Protein AF-A0A9N9QEB5-F1 (afdb_monomer_lite)

Structure (mmCIF, N/CA/C/O backbone):
data_AF-A0A9N9QEB5-F1
#
_entry.id   AF-A0A9N9QEB5-F1
#
loop_
_atom_site.group_PDB
_atom_site.id
_atom_site.type_symbol
_atom_site.label_atom_id
_atom_site.label_alt_id
_atom_site.label_comp_id
_atom_site.label_asym_id
_atom_site.label_entity_id
_atom_site.label_seq_id
_atom_site.pdbx_PDB_ins_code
_atom_site.Cartn_x
_atom_site.Cartn_y
_atom_site.Cartn_z
_atom_site.occupancy
_atom_site.B_iso_or_equiv
_atom_site.auth_seq_id
_atom_site.auth_comp_id
_atom_site.auth_asym_id
_atom_site.auth_atom_id
_atom_site.pdbx_PDB_model_num
ATOM 1 N N . MET A 1 1 ? -37.901 -17.694 6.135 1.00 66.62 1 MET A N 1
ATOM 2 C CA . MET A 1 1 ? -38.216 -16.904 4.924 1.00 66.62 1 MET A CA 1
ATOM 3 C C . MET A 1 1 ? -37.656 -15.511 5.141 1.00 66.62 1 MET A C 1
ATOM 5 O O . MET A 1 1 ? -37.866 -15.007 6.236 1.00 66.62 1 MET A O 1
ATOM 9 N N . PRO A 1 2 ? -36.904 -14.925 4.198 1.00 85.88 2 PRO A N 1
ATOM 10 C CA . PRO A 1 2 ? -36.488 -13.531 4.332 1.00 85.88 2 PRO A CA 1
ATOM 11 C C . PRO A 1 2 ? -37.727 -12.622 4.348 1.00 85.88 2 PRO A C 1
ATOM 13 O O . PRO A 1 2 ? -38.647 -12.829 3.556 1.00 85.88 2 PRO A O 1
ATOM 16 N N . GLU A 1 3 ? -37.762 -11.658 5.268 1.00 91.06 3 GLU A N 1
ATOM 17 C CA . GLU A 1 3 ? -38.826 -10.651 5.344 1.00 91.06 3 GLU A CA 1
ATOM 18 C C . GLU A 1 3 ? -38.678 -9.599 4.239 1.00 91.06 3 GLU A C 1
ATOM 20 O O . GLU A 1 3 ? -37.569 -9.260 3.817 1.00 91.06 3 GLU A O 1
ATOM 25 N N . LEU A 1 4 ? -39.811 -9.070 3.768 1.00 92.31 4 LEU A N 1
ATOM 26 C CA . LEU A 1 4 ? -39.835 -7.995 2.783 1.00 92.31 4 LEU A CA 1
ATOM 27 C C . LEU A 1 4 ? -39.486 -6.665 3.460 1.00 92.31 4 LEU A C 1
ATOM 29 O O . LEU A 1 4 ? -40.285 -6.121 4.219 1.00 92.31 4 LEU A O 1
ATOM 33 N N . VAL A 1 5 ? -38.317 -6.118 3.131 1.00 93.06 5 VAL A N 1
ATOM 34 C CA . VAL A 1 5 ? -37.902 -4.777 3.559 1.00 93.06 5 VAL A CA 1
ATOM 35 C C . VAL A 1 5 ? -38.094 -3.802 2.400 1.00 93.06 5 VAL A C 1
ATOM 37 O O . VAL A 1 5 ? -37.477 -3.954 1.346 1.00 93.06 5 VAL A O 1
ATOM 40 N N . VAL A 1 6 ? -38.943 -2.790 2.592 1.00 94.00 6 VAL A N 1
ATOM 41 C CA . VAL A 1 6 ? -39.161 -1.713 1.615 1.00 94.00 6 VAL A CA 1
ATOM 42 C C . VAL A 1 6 ? -38.271 -0.527 1.977 1.00 94.00 6 VAL A C 1
ATOM 44 O O . VAL A 1 6 ? -38.383 0.029 3.067 1.00 94.00 6 VAL A O 1
ATOM 47 N N . LEU A 1 7 ? -37.381 -0.144 1.062 1.00 95.12 7 LEU A N 1
ATOM 48 C CA . LEU A 1 7 ? -36.450 0.968 1.247 1.00 95.12 7 LEU A CA 1
ATOM 49 C C . LEU A 1 7 ? -36.931 2.208 0.485 1.00 95.12 7 LEU A C 1
ATOM 51 O O . LEU A 1 7 ? -37.298 2.124 -0.687 1.00 95.12 7 LEU A O 1
ATOM 55 N N . LEU A 1 8 ? -36.883 3.371 1.136 1.00 95.94 8 LEU A N 1
ATOM 56 C CA . LEU A 1 8 ? -37.109 4.663 0.488 1.00 95.94 8 LEU A CA 1
ATOM 57 C C . LEU A 1 8 ? -35.851 5.065 -0.284 1.00 95.94 8 LEU A C 1
ATOM 59 O O . LEU A 1 8 ? -34.785 5.231 0.310 1.00 95.94 8 LEU A O 1
ATOM 63 N N . SER A 1 9 ? -35.969 5.250 -1.598 1.00 94.44 9 SER A N 1
ATOM 64 C CA . SER A 1 9 ? -34.827 5.544 -2.474 1.00 94.44 9 SER A CA 1
ATOM 65 C C . SER A 1 9 ? -34.081 6.823 -2.098 1.00 94.44 9 SER A C 1
ATOM 67 O O . SER A 1 9 ? -32.871 6.885 -2.277 1.00 94.44 9 SER A O 1
ATOM 69 N N . GLU A 1 10 ? -34.766 7.818 -1.530 1.00 96.25 10 GLU A N 1
ATOM 70 C CA . GLU A 1 10 ? -34.137 9.072 -1.090 1.00 96.25 10 GLU A CA 1
ATOM 71 C C . GLU A 1 10 ? -33.231 8.900 0.137 1.00 96.25 10 GLU A C 1
ATOM 73 O O . GLU A 1 10 ? -32.307 9.683 0.338 1.00 96.25 10 GLU A O 1
ATOM 78 N N . LEU A 1 11 ? -33.450 7.850 0.935 1.00 95.31 11 LEU A N 1
ATOM 79 C CA . LEU A 1 11 ? -32.598 7.509 2.078 1.00 95.31 11 LEU A CA 1
ATOM 80 C C . LEU A 1 11 ? -31.473 6.535 1.698 1.00 95.31 11 LEU A C 1
ATOM 82 O O . LEU A 1 11 ? -30.606 6.233 2.518 1.00 95.31 11 LEU A O 1
ATOM 86 N N . CYS A 1 12 ? -31.474 6.033 0.462 1.00 94.38 12 CYS A N 1
ATOM 87 C CA . CYS A 1 12 ? -30.511 5.048 -0.005 1.00 94.38 12 CYS A CA 1
ATOM 88 C C . CYS A 1 12 ? -29.380 5.724 -0.777 1.00 94.38 12 CYS A C 1
ATOM 90 O O . CYS A 1 12 ? -29.564 6.211 -1.891 1.00 94.38 12 CYS A O 1
ATOM 92 N N . ILE A 1 13 ? -28.173 5.676 -0.218 1.00 93.25 13 ILE A N 1
ATOM 93 C CA . ILE A 1 13 ? -26.961 6.115 -0.909 1.00 93.25 13 ILE A CA 1
ATOM 94 C C . ILE A 1 13 ? -26.201 4.877 -1.382 1.00 93.25 13 ILE A C 1
ATOM 96 O O . ILE A 1 13 ? -25.913 3.975 -0.595 1.00 93.25 13 ILE A O 1
ATOM 100 N N . MET A 1 14 ? -25.843 4.838 -2.668 1.00 90.38 14 MET A N 1
ATOM 101 C CA . MET A 1 14 ? -24.969 3.785 -3.184 1.00 90.38 14 MET A CA 1
ATOM 102 C C . MET A 1 14 ? -23.574 3.923 -2.570 1.00 90.38 14 MET A C 1
ATOM 104 O O . MET A 1 14 ? -22.917 4.953 -2.725 1.00 90.38 14 MET A O 1
ATOM 108 N N . THR A 1 15 ? -23.108 2.878 -1.895 1.00 91.69 15 THR A N 1
ATOM 109 C CA . THR A 1 15 ? -21.762 2.823 -1.323 1.00 91.69 15 THR A CA 1
ATOM 110 C C . THR A 1 15 ? -20.799 2.090 -2.258 1.00 91.69 15 THR A C 1
ATOM 112 O O . THR A 1 15 ? -21.180 1.210 -3.031 1.00 91.69 15 THR A O 1
ATOM 115 N N . GLY A 1 16 ? -19.519 2.461 -2.197 1.00 87.62 16 GLY A N 1
ATOM 116 C CA . GLY A 1 16 ? -18.476 1.893 -3.051 1.00 87.62 16 GLY A CA 1
ATOM 117 C C . GLY A 1 16 ? -18.383 2.531 -4.442 1.00 87.62 16 GLY A C 1
ATOM 118 O O . GLY A 1 16 ? -19.023 3.533 -4.746 1.00 87.62 16 GLY A O 1
ATOM 119 N N . PHE A 1 17 ? -17.521 1.956 -5.284 1.00 86.50 17 PHE A N 1
ATOM 120 C CA . PHE A 1 17 ? -17.260 2.440 -6.643 1.00 86.50 17 PHE A CA 1
ATOM 121 C C . PHE A 1 17 ? -17.765 1.463 -7.689 1.00 86.50 17 PHE A C 1
ATOM 123 O O . PHE A 1 17 ? -17.373 0.293 -7.674 1.00 86.50 17 PHE A O 1
ATOM 130 N N . SER A 1 18 ? -18.530 1.990 -8.644 1.00 90.12 18 SER A N 1
ATOM 131 C CA . SER A 1 18 ? -18.869 1.298 -9.888 1.00 90.12 18 SER A CA 1
ATOM 132 C C . SER A 1 18 ? -17.621 1.023 -10.730 1.00 90.12 18 SER A C 1
ATOM 134 O O . SER A 1 18 ? -16.628 1.756 -10.664 1.00 90.12 18 SER A O 1
ATOM 136 N N . ASP A 1 19 ? -17.685 0.023 -11.607 1.00 88.94 19 ASP A N 1
ATOM 137 C CA . ASP A 1 19 ? -16.554 -0.323 -12.475 1.00 88.94 19 ASP A CA 1
ATOM 138 C C . ASP A 1 19 ? -16.139 0.828 -13.396 1.00 88.94 19 ASP A C 1
ATOM 140 O O . ASP A 1 19 ? -14.957 1.009 -13.684 1.00 88.94 19 ASP A O 1
ATOM 144 N N . LYS A 1 20 ? -17.092 1.666 -13.825 1.00 89.81 20 LYS A N 1
ATOM 145 C CA . LYS A 1 20 ? -16.796 2.870 -14.616 1.00 89.81 20 LYS A CA 1
ATOM 146 C C . LYS A 1 20 ? -15.953 3.870 -13.824 1.00 89.81 20 LYS A C 1
ATOM 148 O O . LYS A 1 20 ? -15.042 4.471 -14.387 1.00 89.81 20 LYS A O 1
ATOM 153 N N . GLN A 1 21 ? -16.236 4.040 -12.532 1.00 87.31 21 GLN A N 1
ATOM 154 C CA . GLN A 1 21 ? -15.455 4.922 -11.666 1.00 87.31 21 GLN A CA 1
ATOM 155 C C . GLN A 1 21 ? -14.084 4.322 -11.332 1.00 87.31 21 GLN A C 1
ATOM 157 O O . GLN A 1 21 ? -13.108 5.063 -11.325 1.00 87.31 21 GLN A O 1
ATOM 162 N N . ARG A 1 22 ? -13.986 2.998 -11.138 1.00 87.31 22 ARG A N 1
ATOM 163 C CA . ARG A 1 22 ? -12.702 2.297 -10.930 1.00 87.31 22 ARG A CA 1
ATOM 164 C C . ARG A 1 22 ? -11.787 2.377 -12.153 1.00 87.31 22 ARG A C 1
ATOM 166 O O . ARG A 1 22 ? -10.581 2.534 -12.001 1.00 87.31 22 ARG A O 1
ATOM 173 N N . ARG A 1 23 ? -12.354 2.314 -13.366 1.00 92.38 23 ARG A N 1
ATOM 174 C CA . ARG A 1 23 ? -11.613 2.512 -14.627 1.00 92.38 23 ARG A CA 1
ATOM 175 C C . ARG A 1 23 ? -11.126 3.950 -14.816 1.00 92.38 23 ARG A C 1
ATOM 177 O O . ARG A 1 23 ? -10.206 4.178 -15.596 1.00 92.38 23 ARG A O 1
ATOM 184 N N . ASN A 1 24 ? -11.729 4.927 -14.136 1.00 92.44 24 ASN A N 1
ATOM 185 C CA . ASN A 1 24 ? -11.289 6.312 -14.221 1.00 92.44 24 ASN A CA 1
ATOM 186 C C . ASN A 1 24 ? -10.112 6.552 -13.265 1.00 92.44 24 ASN A C 1
ATOM 188 O O . ASN A 1 24 ? -10.246 6.476 -12.045 1.00 92.44 24 ASN A O 1
ATOM 192 N N . PHE A 1 25 ? -8.954 6.895 -13.825 1.00 90.12 25 PHE A N 1
ATOM 193 C CA . PHE A 1 25 ? -7.735 7.106 -13.049 1.00 90.12 25 PHE A CA 1
ATOM 194 C C . PHE A 1 25 ? -7.791 8.348 -12.148 1.00 90.12 25 PHE A C 1
ATOM 196 O O . PHE A 1 25 ? -7.215 8.334 -11.063 1.00 90.12 25 PHE A O 1
ATOM 203 N N . LYS A 1 26 ? -8.490 9.423 -12.548 1.00 92.44 26 LYS A N 1
ATOM 204 C CA . LYS A 1 26 ? -8.469 10.685 -11.780 1.00 92.44 26 LYS A CA 1
ATOM 205 C C . LYS A 1 26 ? -9.087 10.527 -10.377 1.00 92.44 26 LYS A C 1
ATOM 207 O O . LYS A 1 26 ? -8.401 10.866 -9.412 1.00 92.44 26 LYS A O 1
ATOM 212 N N . PRO A 1 27 ? -10.307 9.965 -10.218 1.00 89.62 27 PRO A N 1
ATOM 213 C CA . PRO A 1 27 ? -10.884 9.719 -8.896 1.00 89.62 27 PRO A CA 1
ATOM 214 C C . PRO A 1 27 ? -10.076 8.713 -8.074 1.00 89.62 27 PRO A C 1
ATOM 216 O O . PRO A 1 27 ? -9.879 8.921 -6.882 1.00 89.62 27 PRO A O 1
ATOM 219 N N . MET A 1 28 ? -9.570 7.644 -8.701 1.00 89.75 28 MET A N 1
ATOM 220 C CA . MET A 1 28 ? -8.778 6.624 -8.004 1.00 89.75 28 MET A CA 1
ATOM 221 C C . MET A 1 28 ? -7.428 7.158 -7.513 1.00 89.75 28 MET A C 1
ATOM 223 O O . MET A 1 28 ? -6.964 6.751 -6.450 1.00 89.75 28 MET A O 1
ATOM 227 N N . LYS A 1 29 ? -6.818 8.111 -8.231 1.00 92.06 29 LYS A N 1
ATOM 228 C CA . LYS A 1 29 ? -5.602 8.797 -7.781 1.00 92.06 29 LYS A CA 1
ATOM 229 C C . LYS A 1 29 ? -5.866 9.655 -6.540 1.00 92.06 29 LYS A C 1
ATOM 231 O O . LYS A 1 29 ? -5.193 9.451 -5.535 1.00 92.06 29 LYS A O 1
ATOM 236 N N . ALA A 1 30 ? -6.860 10.546 -6.596 1.00 91.19 30 ALA A N 1
ATOM 237 C CA . ALA A 1 30 ? -7.225 11.407 -5.465 1.00 91.19 30 ALA A CA 1
ATOM 238 C C . ALA A 1 30 ? -7.644 10.580 -4.238 1.00 91.19 30 ALA A C 1
ATOM 240 O O . ALA A 1 30 ? -7.244 10.853 -3.112 1.00 91.19 30 ALA A O 1
ATOM 241 N N . MET A 1 31 ? -8.387 9.494 -4.457 1.00 89.94 31 MET A N 1
ATOM 242 C CA . MET A 1 31 ? -8.696 8.527 -3.408 1.00 89.94 31 MET A CA 1
ATOM 243 C C . MET A 1 31 ? -7.438 7.918 -2.798 1.00 89.94 31 MET A C 1
ATOM 245 O O . MET A 1 31 ? -7.304 7.885 -1.579 1.00 89.94 31 MET A O 1
ATOM 249 N N . GLY A 1 32 ? -6.520 7.450 -3.646 1.00 88.94 32 GLY A N 1
ATOM 250 C CA . GLY A 1 32 ? -5.266 6.849 -3.220 1.00 88.94 32 GLY A CA 1
ATOM 251 C C . GLY A 1 32 ? -4.440 7.780 -2.339 1.00 88.94 32 GLY A C 1
ATOM 252 O O . GLY A 1 32 ? -3.812 7.306 -1.401 1.00 88.94 32 GLY A O 1
ATOM 253 N N . GLU A 1 33 ? -4.465 9.088 -2.589 1.00 91.06 33 GLU A N 1
ATOM 254 C CA . GLU A 1 33 ? -3.798 10.089 -1.745 1.00 91.06 33 GLU A CA 1
ATOM 255 C C . GLU A 1 33 ? -4.382 10.129 -0.322 1.00 91.06 33 GLU A C 1
ATOM 257 O O . GLU A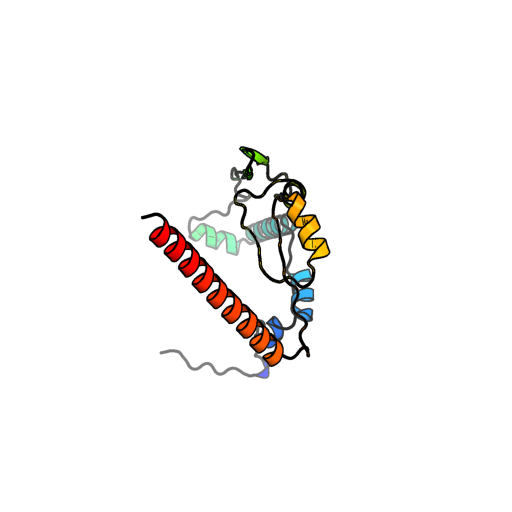 1 33 ? -3.628 10.249 0.640 1.00 91.06 33 GLU A O 1
ATOM 262 N N . HIS A 1 34 ? -5.694 9.933 -0.160 1.00 87.88 34 HIS A N 1
ATOM 263 C CA . HIS A 1 34 ? -6.348 9.912 1.154 1.00 87.88 34 HIS A CA 1
ATOM 264 C C . HIS A 1 34 ? -6.339 8.538 1.841 1.00 87.88 34 HIS A C 1
ATOM 266 O O . HIS A 1 34 ? -6.332 8.460 3.071 1.00 87.88 34 HIS A O 1
ATOM 272 N N . THR A 1 35 ? -6.355 7.440 1.080 1.00 90.50 35 THR A N 1
ATOM 273 C CA . THR A 1 35 ? -6.404 6.077 1.636 1.00 90.50 35 THR A CA 1
ATOM 274 C C . THR A 1 35 ? -5.021 5.477 1.874 1.00 90.50 35 THR A C 1
ATOM 276 O O . THR A 1 35 ? -4.894 4.524 2.646 1.00 90.50 35 THR A O 1
ATOM 279 N N . ARG A 1 36 ? -3.968 5.997 1.229 1.00 91.19 36 ARG A N 1
ATOM 280 C CA . ARG A 1 36 ? -2.588 5.581 1.504 1.00 91.19 36 ARG A CA 1
ATOM 281 C C . ARG A 1 36 ? -2.159 6.132 2.855 1.00 91.19 36 ARG A C 1
ATOM 283 O O . ARG A 1 36 ? -1.931 7.320 3.029 1.00 91.19 36 ARG A O 1
ATOM 290 N N . VAL A 1 37 ? -2.029 5.228 3.814 1.00 92.38 37 VAL A N 1
ATOM 291 C CA . VAL A 1 37 ? -1.531 5.525 5.157 1.00 92.38 37 VAL A CA 1
ATOM 292 C C . VAL A 1 37 ? -0.151 4.892 5.291 1.00 92.38 37 VAL A C 1
ATOM 294 O O . VAL A 1 37 ? -0.014 3.694 5.022 1.00 92.38 37 VAL A O 1
ATOM 297 N N . SER A 1 38 ? 0.846 5.681 5.700 1.00 92.25 38 SER A N 1
ATOM 298 C CA . SER A 1 38 ? 2.205 5.191 5.955 1.00 92.25 38 SER A CA 1
ATOM 299 C C . SER A 1 38 ? 2.215 4.147 7.081 1.00 92.25 38 SER A C 1
ATOM 301 O O . SER A 1 38 ? 1.284 4.076 7.891 1.00 92.25 38 SER A O 1
ATOM 303 N N . ALA A 1 39 ? 3.262 3.321 7.153 1.00 89.88 39 ALA A N 1
ATOM 304 C CA . ALA A 1 39 ? 3.367 2.293 8.189 1.00 89.88 39 ALA A CA 1
ATOM 305 C C . ALA A 1 39 ? 3.324 2.896 9.608 1.00 89.88 39 ALA A C 1
ATOM 307 O O . ALA A 1 39 ? 2.553 2.430 10.449 1.00 89.88 39 ALA A O 1
ATOM 308 N N . GLY A 1 40 ? 4.066 3.986 9.844 1.00 92.44 40 GLY A N 1
ATOM 309 C CA . GLY A 1 40 ? 4.076 4.693 11.128 1.00 92.44 40 GLY A CA 1
ATOM 310 C C . GLY A 1 40 ? 2.714 5.295 11.488 1.00 92.44 40 GLY A C 1
ATOM 311 O O . GLY A 1 40 ? 2.229 5.117 12.606 1.00 92.44 40 GLY A O 1
ATOM 312 N N . ASP A 1 41 ? 2.032 5.932 10.531 1.00 93.69 41 ASP A N 1
ATOM 313 C CA . ASP A 1 41 ? 0.703 6.507 10.775 1.00 93.69 41 ASP A CA 1
ATOM 314 C C . ASP A 1 41 ? -0.344 5.426 11.054 1.00 93.69 41 ASP A C 1
ATOM 316 O O . ASP A 1 41 ? -1.228 5.610 11.894 1.00 93.69 41 ASP A O 1
ATOM 320 N N . ARG A 1 42 ? -0.250 4.284 10.362 1.00 94.00 42 ARG A N 1
ATOM 321 C CA . ARG A 1 42 ? -1.126 3.130 10.586 1.00 94.00 42 ARG A CA 1
ATOM 322 C C . ARG A 1 42 ? -0.920 2.570 11.990 1.00 94.00 42 ARG A C 1
ATOM 324 O O . ARG A 1 42 ? -1.903 2.292 12.674 1.00 94.00 42 ARG A O 1
ATOM 331 N N . MET A 1 43 ? 0.333 2.459 12.427 1.00 92.88 43 MET A N 1
ATOM 332 C CA . MET A 1 43 ? 0.685 2.023 13.776 1.00 92.88 43 MET A CA 1
ATOM 333 C C . MET A 1 43 ? 0.100 2.964 14.836 1.00 92.88 43 MET A C 1
ATOM 335 O O . MET A 1 43 ? -0.598 2.514 15.742 1.00 92.88 43 MET A O 1
ATOM 339 N N . ARG A 1 44 ? 0.277 4.280 14.669 1.00 93.25 44 ARG A N 1
ATOM 340 C CA . ARG A 1 44 ? -0.282 5.291 15.578 1.00 93.25 44 ARG A CA 1
ATOM 341 C C . ARG A 1 44 ? -1.809 5.240 15.643 1.00 93.25 44 ARG A C 1
ATOM 343 O O . ARG A 1 44 ? -2.367 5.260 16.734 1.00 93.25 44 ARG A O 1
ATOM 350 N N . LYS A 1 45 ? -2.493 5.133 14.497 1.00 93.06 45 LYS A N 1
ATOM 351 C CA . LYS A 1 45 ? -3.962 4.992 14.448 1.00 93.06 45 LYS A CA 1
ATOM 352 C C . LYS A 1 45 ? -4.436 3.728 15.169 1.00 93.06 45 LYS A C 1
ATOM 354 O O . LYS A 1 45 ? -5.453 3.773 15.854 1.00 93.06 45 LYS A O 1
ATOM 359 N N . ARG A 1 46 ? -3.695 2.620 15.050 1.00 91.19 46 ARG A N 1
ATOM 360 C CA . ARG A 1 46 ? -3.994 1.373 15.767 1.00 91.19 46 ARG A CA 1
ATOM 361 C C . ARG A 1 46 ? -3.845 1.534 17.281 1.00 91.19 46 ARG A C 1
ATOM 363 O O . ARG A 1 46 ? -4.751 1.137 18.002 1.00 91.19 46 ARG A O 1
ATOM 370 N N . LEU A 1 47 ? -2.759 2.147 17.754 1.00 91.94 47 LEU A N 1
ATOM 371 C CA . LEU A 1 47 ? -2.555 2.417 19.184 1.00 91.94 47 LEU A CA 1
ATOM 372 C C . LEU A 1 47 ? -3.612 3.382 19.738 1.00 91.94 47 LEU A C 1
ATOM 374 O O . LEU A 1 47 ? -4.151 3.161 20.815 1.00 91.94 47 LEU A O 1
ATOM 378 N N . GLN A 1 48 ? -3.982 4.408 18.969 1.00 93.25 48 GLN A N 1
ATOM 379 C CA . GLN A 1 48 ? -5.068 5.316 19.338 1.00 93.25 48 GLN A CA 1
ATOM 380 C C . GLN A 1 48 ? -6.415 4.587 19.430 1.00 93.25 48 GLN A C 1
ATOM 382 O O . GLN A 1 48 ? -7.195 4.852 20.341 1.00 93.25 48 GLN A O 1
ATOM 387 N N . PHE A 1 49 ? -6.700 3.671 18.500 1.00 91.94 49 PHE A N 1
ATOM 388 C CA . PHE A 1 49 ? -7.898 2.837 18.557 1.00 91.94 49 PHE A CA 1
ATOM 389 C C . PHE A 1 49 ? -7.903 1.946 19.803 1.00 91.94 49 PHE A C 1
ATOM 391 O O . PHE A 1 49 ? -8.908 1.924 20.505 1.00 91.94 49 PHE A O 1
ATOM 398 N N . ALA A 1 50 ? -6.783 1.289 20.117 1.00 91.06 50 ALA A N 1
ATOM 399 C CA . ALA A 1 50 ? -6.650 0.499 21.339 1.00 91.06 50 ALA A CA 1
ATOM 400 C C . ALA A 1 50 ? -6.880 1.364 22.590 1.00 91.06 50 ALA A C 1
ATOM 402 O O . ALA A 1 50 ? -7.711 1.023 23.422 1.00 91.06 50 ALA A O 1
ATOM 403 N N . GLY A 1 51 ? -6.263 2.547 22.681 1.00 90.94 51 GLY A N 1
ATOM 404 C CA . GLY A 1 51 ? -6.489 3.476 23.796 1.00 90.94 51 GLY A CA 1
ATOM 405 C C . GLY A 1 51 ? -7.953 3.914 23.939 1.00 90.94 51 GLY A C 1
ATOM 406 O O . GLY A 1 51 ? -8.485 3.959 25.045 1.00 90.94 51 GLY A O 1
ATOM 407 N N . ARG A 1 52 ? -8.645 4.176 22.820 1.00 92.62 52 ARG A N 1
ATOM 408 C CA . ARG A 1 52 ? -10.091 4.469 22.826 1.00 92.62 52 ARG A CA 1
ATOM 409 C C . ARG A 1 52 ? -10.928 3.274 23.267 1.00 92.62 52 ARG A C 1
ATOM 411 O O . ARG A 1 52 ? -11.976 3.477 23.871 1.00 92.62 52 ARG A O 1
ATOM 418 N N . PHE A 1 53 ? -10.482 2.065 22.947 1.00 91.62 53 PHE A N 1
ATOM 419 C CA . PHE A 1 53 ? -11.134 0.836 23.365 1.00 91.62 53 PHE A CA 1
ATOM 420 C C . PHE A 1 53 ? -11.066 0.678 24.890 1.00 91.62 53 PHE A C 1
ATOM 422 O O . PHE A 1 53 ? -12.102 0.510 25.521 1.00 91.62 53 PHE A O 1
ATOM 429 N N . TYR A 1 54 ? -9.884 0.847 25.496 1.00 89.44 54 TYR A N 1
ATOM 430 C CA . TYR A 1 54 ? -9.733 0.795 26.958 1.00 89.44 54 TYR A CA 1
ATOM 431 C C . TYR A 1 54 ? -10.448 1.936 27.690 1.00 89.44 54 TYR A C 1
ATOM 433 O O . TYR A 1 54 ? -10.881 1.770 28.824 1.00 89.44 54 TYR A O 1
ATOM 441 N N . ALA A 1 55 ? -10.614 3.093 2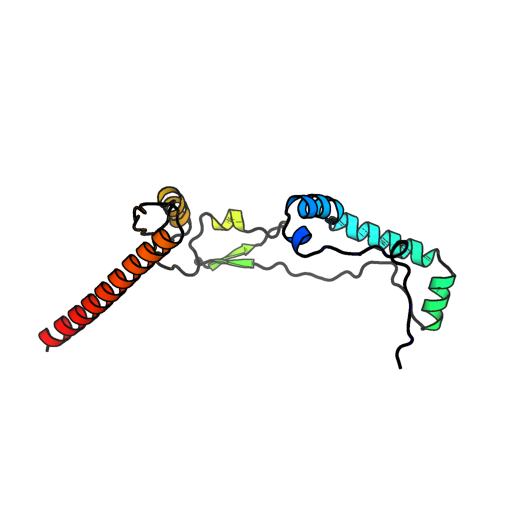7.049 1.00 92.94 55 ALA A N 1
ATOM 442 C CA . ALA A 1 55 ? -11.401 4.189 27.610 1.00 92.94 55 ALA A CA 1
ATOM 443 C C . ALA A 1 55 ? -12.920 3.909 27.623 1.00 92.94 55 ALA A C 1
ATOM 445 O O . ALA A 1 55 ? -13.677 4.698 28.188 1.00 92.94 55 ALA A O 1
ATOM 446 N N . CYS A 1 56 ? -13.382 2.828 26.984 1.00 95.31 56 CYS A N 1
ATOM 447 C CA . CYS A 1 56 ? -14.792 2.472 26.884 1.00 95.31 56 CYS A CA 1
ATOM 448 C C . CYS A 1 56 ? -15.125 1.298 27.829 1.00 95.31 56 CYS A C 1
ATOM 450 O O . CYS A 1 56 ? -14.859 0.146 27.481 1.00 95.31 56 CYS A O 1
ATOM 452 N N . PRO A 1 57 ? -15.737 1.553 29.002 1.00 93.62 57 PRO A N 1
ATOM 453 C CA . PRO A 1 57 ? -15.996 0.506 29.993 1.00 93.62 57 PRO A CA 1
ATOM 454 C C . PRO A 1 57 ? -16.959 -0.569 29.477 1.00 93.62 57 PRO A C 1
ATOM 456 O O . PRO A 1 57 ? -16.727 -1.748 29.702 1.00 93.62 57 PRO A O 1
ATOM 459 N N . THR A 1 58 ? -17.974 -0.194 28.693 1.00 95.44 58 THR A N 1
ATOM 460 C CA . THR A 1 58 ? -18.930 -1.154 28.117 1.00 95.44 58 THR A CA 1
ATOM 461 C C . THR A 1 58 ? -18.269 -2.137 27.153 1.00 95.44 58 THR A C 1
ATOM 463 O O . THR A 1 58 ? -18.622 -3.310 27.128 1.00 95.44 58 THR A O 1
ATOM 466 N N . ALA A 1 59 ? -17.291 -1.682 26.366 1.00 92.19 59 ALA A N 1
ATOM 467 C CA . ALA A 1 59 ? -16.556 -2.552 25.454 1.00 92.19 59 ALA A CA 1
ATOM 468 C C . ALA A 1 59 ? -15.606 -3.502 26.204 1.00 92.19 59 ALA A C 1
ATOM 470 O O . ALA A 1 59 ? -15.421 -4.644 25.780 1.00 92.19 59 ALA A O 1
ATOM 471 N N . LEU A 1 60 ? -15.023 -3.042 27.316 1.00 92.75 60 LEU A N 1
ATOM 472 C CA . LEU A 1 60 ? -14.180 -3.867 28.181 1.00 92.75 60 LEU A CA 1
ATOM 473 C C . LEU A 1 60 ? -14.982 -4.937 28.916 1.00 92.75 60 LEU A C 1
ATOM 475 O O . LEU A 1 60 ? -14.563 -6.089 28.910 1.00 92.75 60 LEU A O 1
ATOM 479 N N . GLU A 1 61 ? -16.138 -4.577 29.476 1.00 94.75 61 GLU A N 1
ATOM 480 C CA . GLU A 1 61 ? -17.037 -5.531 30.130 1.00 94.75 61 GLU A CA 1
ATOM 481 C C . GLU A 1 61 ? -17.444 -6.654 29.175 1.00 94.75 61 GLU A C 1
ATOM 483 O O . GLU A 1 61 ? -17.423 -7.819 29.557 1.00 94.75 61 GLU A O 1
ATOM 488 N N . GLU A 1 62 ? -17.777 -6.332 27.921 1.00 94.62 62 GLU A N 1
ATOM 489 C CA . GLU A 1 62 ? -18.086 -7.356 26.923 1.00 94.62 62 GLU A CA 1
ATOM 490 C C . GLU A 1 62 ? -16.894 -8.282 26.682 1.00 94.62 62 GLU A C 1
ATOM 492 O O . GLU A 1 62 ? -17.053 -9.492 26.746 1.00 94.62 62 GLU A O 1
ATOM 497 N N . ILE A 1 63 ? -15.687 -7.753 26.468 1.00 92.81 63 ILE A N 1
ATOM 498 C CA . ILE A 1 63 ? -14.488 -8.584 26.268 1.00 92.81 63 ILE A CA 1
ATOM 499 C C . ILE A 1 63 ? -14.191 -9.473 27.486 1.00 92.81 63 ILE A C 1
ATOM 501 O O . ILE A 1 63 ? -13.843 -10.642 27.313 1.00 92.81 63 ILE A O 1
ATOM 505 N N . GLU A 1 64 ? -14.372 -8.950 28.697 1.00 94.06 64 GLU A N 1
ATOM 506 C CA . GLU A 1 64 ? -14.175 -9.697 29.939 1.00 94.06 64 GLU A CA 1
ATOM 507 C C . GLU A 1 64 ? -15.226 -10.802 30.119 1.00 94.06 64 GLU A C 1
ATOM 509 O O . GLU A 1 64 ? -14.883 -11.888 30.576 1.00 94.06 64 GLU A O 1
ATOM 514 N N . ARG A 1 65 ? -16.472 -10.600 29.661 1.00 96.00 65 ARG A N 1
ATOM 515 C CA . ARG A 1 65 ? -17.501 -11.663 29.630 1.00 96.00 65 ARG A CA 1
ATOM 516 C C . ARG A 1 65 ? -17.108 -12.853 28.757 1.00 96.00 65 ARG A C 1
ATOM 518 O O . ARG A 1 65 ? -17.597 -13.953 28.991 1.00 96.00 65 ARG A O 1
ATOM 525 N N . TRP A 1 66 ? -16.258 -12.637 27.754 1.00 95.50 66 TRP A N 1
ATOM 526 C CA . TRP A 1 66 ? -15.712 -13.700 26.907 1.00 95.50 66 TRP A CA 1
ATOM 527 C C . TRP A 1 66 ? -14.390 -14.277 27.443 1.00 95.50 66 TRP A C 1
ATOM 529 O O . TRP A 1 66 ? -13.740 -15.034 26.724 1.00 95.50 66 TRP A O 1
ATOM 539 N N . ASP A 1 67 ? -13.969 -13.918 28.664 1.00 94.94 67 ASP A N 1
ATOM 540 C CA . ASP A 1 67 ? -12.664 -14.263 29.250 1.00 94.94 67 ASP A CA 1
ATOM 541 C C . ASP A 1 67 ? -11.471 -13.839 28.367 1.00 94.94 67 ASP A C 1
ATOM 543 O O . ASP A 1 67 ? -10.398 -14.451 28.366 1.00 94.94 67 ASP A O 1
ATOM 547 N N . LEU A 1 68 ? -11.642 -12.766 27.589 1.00 93.12 68 LEU A N 1
ATOM 548 C CA . LEU A 1 68 ? -10.615 -12.223 26.705 1.00 93.12 68 LEU A CA 1
ATOM 549 C C . LEU A 1 68 ? -9.950 -10.995 27.335 1.00 93.12 68 LEU A C 1
ATOM 551 O O . LEU A 1 68 ? -10.527 -10.280 28.149 1.00 93.12 68 LEU A O 1
ATOM 555 N N . LYS A 1 69 ? -8.709 -10.718 26.929 1.00 88.88 69 LYS A N 1
ATOM 556 C CA . LYS A 1 69 ? -8.005 -9.469 27.248 1.00 88.88 69 LYS A CA 1
ATOM 557 C C . LYS A 1 69 ? -7.341 -8.935 25.994 1.00 88.88 69 LYS A C 1
ATOM 559 O O . LYS A 1 69 ? -6.662 -9.672 25.279 1.00 88.88 69 LYS A O 1
ATOM 564 N N . LEU A 1 70 ? -7.543 -7.651 25.721 1.00 86.94 70 LEU A N 1
ATOM 565 C CA . LEU A 1 70 ? -6.839 -6.973 24.641 1.00 86.94 70 LEU A CA 1
ATOM 566 C C . LEU A 1 70 ? -5.384 -6.727 25.075 1.00 86.94 70 LEU A C 1
ATOM 568 O O . LEU A 1 70 ? -5.125 -6.442 26.244 1.00 86.94 70 LEU A O 1
ATOM 572 N N . ALA A 1 71 ? -4.437 -6.865 24.148 1.00 85.44 71 ALA A N 1
ATOM 573 C CA . ALA A 1 71 ? -3.029 -6.580 24.405 1.00 85.44 71 ALA A CA 1
ATOM 574 C C . ALA A 1 71 ? -2.728 -5.083 24.226 1.00 85.44 71 ALA A C 1
ATOM 576 O O . ALA A 1 71 ? -3.081 -4.502 23.197 1.00 85.44 71 ALA A O 1
ATOM 577 N N . ASP A 1 72 ? -2.014 -4.497 25.189 1.00 80.25 72 ASP A N 1
ATOM 578 C CA . ASP A 1 72 ? -1.665 -3.067 25.189 1.00 80.25 72 ASP A CA 1
ATOM 579 C C . ASP A 1 72 ? -0.602 -2.719 24.136 1.00 80.25 72 ASP A C 1
ATOM 581 O O . ASP A 1 72 ? -0.571 -1.613 23.594 1.00 80.25 72 ASP A O 1
ATOM 585 N N . ASN A 1 73 ? 0.263 -3.689 23.824 1.00 84.19 73 ASN A N 1
ATOM 586 C CA . ASN A 1 73 ? 1.408 -3.520 22.941 1.00 84.19 73 ASN A CA 1
ATOM 587 C C . ASN A 1 73 ? 1.253 -4.318 21.644 1.00 84.19 73 ASN A C 1
ATOM 589 O O . ASN A 1 73 ? 0.564 -5.338 21.566 1.00 84.19 73 ASN A O 1
ATOM 593 N N . LEU A 1 74 ? 1.931 -3.843 20.601 1.00 87.75 74 LEU A N 1
ATOM 594 C CA . LEU A 1 74 ? 2.034 -4.560 19.336 1.00 87.75 74 LEU A CA 1
ATOM 595 C C . LEU A 1 74 ? 2.919 -5.792 19.516 1.00 87.75 74 LEU A C 1
ATOM 597 O O . LEU A 1 74 ? 3.921 -5.755 20.222 1.00 87.75 74 LEU A O 1
ATOM 601 N N . ILE A 1 75 ? 2.543 -6.879 18.851 1.00 91.19 75 ILE A N 1
ATOM 602 C CA . ILE A 1 75 ? 3.323 -8.113 18.868 1.00 91.19 75 ILE A CA 1
ATOM 603 C C . ILE A 1 75 ? 4.576 -7.897 18.021 1.00 91.19 75 ILE A C 1
ATOM 605 O O . ILE A 1 75 ? 4.479 -7.565 16.836 1.00 91.19 75 ILE A O 1
ATOM 609 N N . GLU A 1 76 ? 5.736 -8.118 18.627 1.00 91.06 76 GLU A N 1
ATOM 610 C CA . GLU A 1 76 ? 7.022 -8.107 17.943 1.00 91.06 76 GLU A CA 1
ATOM 611 C C . GLU A 1 76 ? 7.347 -9.501 17.411 1.00 91.06 76 GLU A C 1
ATOM 613 O O . GLU A 1 76 ? 7.139 -10.517 18.076 1.00 91.06 76 GLU A O 1
ATOM 618 N N . PHE A 1 77 ? 7.864 -9.554 16.189 1.00 92.00 77 PHE A N 1
ATOM 619 C CA . PHE A 1 77 ? 8.304 -10.791 15.563 1.00 92.00 77 PHE A CA 1
ATOM 620 C C . PHE A 1 77 ? 9.626 -10.559 14.842 1.00 92.00 77 PHE A C 1
ATOM 622 O O . PHE A 1 77 ? 9.873 -9.494 14.276 1.00 92.00 77 PHE A O 1
ATOM 629 N N . GLN A 1 78 ? 10.477 -11.580 14.853 1.00 91.88 78 GLN A N 1
ATOM 630 C CA . GLN A 1 78 ? 11.750 -11.547 14.145 1.00 91.88 78 GLN A CA 1
ATOM 631 C C . GLN A 1 78 ? 11.504 -11.817 12.657 1.00 91.88 78 GLN A C 1
ATOM 633 O O . GLN A 1 78 ? 11.106 -12.916 12.265 1.00 91.88 78 GLN A O 1
ATOM 638 N N . GLY A 1 79 ? 11.706 -10.793 11.830 1.00 86.31 79 GLY A N 1
ATOM 639 C CA . GLY A 1 79 ? 11.660 -10.908 10.374 1.00 86.31 79 GLY A CA 1
ATOM 640 C C . GLY A 1 79 ? 12.964 -11.462 9.794 1.00 86.31 79 GLY A C 1
ATOM 641 O O . GLY A 1 79 ? 14.006 -11.460 10.446 1.00 86.31 79 GLY A O 1
ATOM 642 N N . ARG A 1 80 ? 12.923 -11.913 8.536 1.00 84.31 80 ARG A N 1
ATOM 643 C CA . ARG A 1 80 ? 14.123 -12.238 7.751 1.00 84.31 80 ARG A CA 1
ATOM 644 C C . ARG A 1 80 ? 14.167 -11.350 6.516 1.00 84.31 80 ARG A C 1
ATOM 646 O O . ARG A 1 80 ? 13.161 -11.229 5.823 1.00 84.31 80 ARG A O 1
ATOM 653 N N . ALA A 1 81 ? 15.328 -10.770 6.237 1.00 80.19 81 ALA A N 1
ATOM 654 C CA . ALA A 1 81 ? 15.597 -10.119 4.963 1.00 80.19 81 ALA A CA 1
ATOM 655 C C . ALA A 1 81 ? 16.145 -11.158 3.977 1.00 80.19 81 ALA A C 1
ATOM 657 O O . ALA A 1 81 ? 17.008 -11.965 4.331 1.00 80.19 81 ALA A O 1
ATOM 658 N N . GLU A 1 82 ? 15.622 -11.167 2.755 1.00 79.50 82 GLU A N 1
ATOM 659 C CA . GLU A 1 82 ? 16.107 -12.060 1.706 1.00 79.50 82 GLU A CA 1
ATOM 660 C C . GLU A 1 82 ? 17.348 -11.485 1.013 1.00 79.50 82 GLU A C 1
ATOM 662 O O . GLU A 1 82 ? 17.594 -10.277 1.013 1.00 79.50 82 GLU A O 1
ATOM 667 N N . SER A 1 83 ? 18.140 -12.373 0.411 1.00 81.19 83 SER A N 1
ATOM 668 C CA . SER A 1 83 ? 19.282 -11.993 -0.420 1.00 81.19 83 SER A CA 1
ATOM 669 C C . SER A 1 83 ? 19.087 -12.528 -1.832 1.00 81.19 83 SER A C 1
ATOM 671 O O . SER A 1 83 ? 18.652 -13.665 -2.025 1.00 81.19 83 SER A O 1
ATOM 673 N N . LEU A 1 84 ? 19.399 -11.701 -2.824 1.00 82.00 84 LEU A N 1
ATOM 674 C CA . LEU A 1 84 ? 19.243 -12.039 -4.230 1.00 82.00 84 LEU A CA 1
ATOM 675 C C . LEU A 1 84 ? 20.535 -12.663 -4.761 1.00 82.00 84 LEU A C 1
ATOM 677 O O . LEU A 1 84 ? 21.581 -12.011 -4.786 1.00 82.00 84 LEU A O 1
ATOM 681 N N . LEU A 1 85 ? 20.466 -13.910 -5.230 1.00 81.50 85 LEU A N 1
ATOM 682 C CA . LEU A 1 85 ? 21.601 -14.577 -5.865 1.00 81.50 85 LEU A CA 1
ATOM 683 C C . LEU A 1 85 ? 21.703 -14.197 -7.347 1.00 81.50 85 LEU A C 1
ATOM 685 O O . LEU A 1 85 ? 20.773 -14.390 -8.128 1.00 81.50 85 LEU A O 1
ATOM 689 N N . LEU A 1 86 ? 22.878 -13.724 -7.752 1.00 78.19 86 LEU A N 1
ATOM 690 C CA . LEU A 1 86 ? 23.180 -13.377 -9.140 1.00 78.19 86 LEU A CA 1
ATOM 691 C C . LEU A 1 86 ? 24.011 -14.453 -9.842 1.00 78.19 86 LEU A C 1
ATOM 693 O O . LEU A 1 86 ? 24.584 -15.339 -9.207 1.00 78.19 86 LEU A O 1
ATOM 697 N N . ARG A 1 87 ? 24.159 -14.334 -11.171 1.00 74.50 87 ARG A N 1
ATOM 698 C CA . ARG A 1 87 ? 24.936 -15.279 -11.998 1.00 74.50 87 ARG A CA 1
ATOM 699 C C . ARG A 1 87 ? 26.366 -15.498 -11.497 1.00 74.50 87 ARG A C 1
ATOM 701 O O . ARG A 1 87 ? 26.887 -16.604 -11.584 1.00 74.50 87 ARG A O 1
ATOM 708 N N . ASN A 1 88 ? 26.988 -14.452 -10.955 1.00 71.75 88 ASN A N 1
ATOM 709 C CA . ASN A 1 88 ? 28.364 -14.491 -10.453 1.00 71.75 88 ASN A CA 1
ATOM 710 C C . ASN A 1 88 ? 28.469 -15.053 -9.020 1.00 71.75 88 ASN A C 1
ATOM 712 O O . ASN A 1 88 ? 29.520 -14.929 -8.399 1.00 71.75 88 ASN A O 1
ATOM 716 N N . LYS A 1 89 ? 27.389 -15.646 -8.482 1.00 68.25 89 LYS A N 1
ATOM 717 C CA . LYS A 1 89 ? 27.282 -16.188 -7.113 1.00 68.25 89 LYS A CA 1
ATOM 718 C C . LYS A 1 89 ? 27.558 -15.180 -5.989 1.00 68.25 89 LYS A C 1
ATOM 720 O O . LYS A 1 89 ? 27.739 -15.584 -4.848 1.00 68.25 89 LYS A O 1
ATOM 725 N N . GLN A 1 90 ? 27.567 -13.884 -6.293 1.00 75.94 90 GLN A N 1
ATOM 726 C CA . GLN A 1 90 ? 27.635 -12.826 -5.289 1.00 75.94 90 GLN A CA 1
ATOM 727 C C . GLN A 1 90 ? 26.202 -12.468 -4.873 1.00 75.94 90 GLN A C 1
ATOM 729 O O . GLN A 1 90 ? 25.429 -12.038 -5.738 1.00 75.94 90 GLN A O 1
ATOM 734 N N . PRO A 1 91 ? 25.812 -12.695 -3.607 1.00 77.12 91 PRO A N 1
ATOM 735 C CA . PRO A 1 91 ? 24.494 -12.317 -3.124 1.00 77.12 91 PRO A CA 1
ATOM 736 C C . PRO A 1 91 ? 24.414 -10.797 -2.935 1.00 77.12 91 PRO A C 1
ATOM 738 O O . PRO A 1 91 ? 25.283 -10.197 -2.304 1.00 77.12 91 PRO A O 1
ATOM 741 N N . ILE A 1 92 ? 23.360 -10.171 -3.459 1.00 80.44 92 ILE A N 1
ATOM 742 C CA . ILE A 1 92 ? 22.998 -8.794 -3.106 1.00 80.44 92 ILE A CA 1
ATOM 743 C C . ILE A 1 92 ? 22.055 -8.853 -1.910 1.00 80.44 92 ILE A C 1
ATOM 745 O O . ILE A 1 92 ? 21.017 -9.510 -1.964 1.00 80.44 92 ILE A O 1
ATOM 749 N N . GLN A 1 93 ? 22.410 -8.149 -0.840 1.00 80.06 93 GLN A N 1
ATOM 750 C CA . GLN A 1 93 ? 21.506 -7.923 0.283 1.00 80.06 93 GLN A CA 1
ATOM 751 C C . GLN A 1 93 ? 20.453 -6.884 -0.106 1.00 80.06 93 GLN A C 1
ATOM 753 O O . GLN A 1 93 ? 20.781 -5.900 -0.768 1.00 80.06 93 GLN A O 1
ATOM 758 N N . SER A 1 94 ? 19.205 -7.091 0.321 1.00 73.88 94 SER A N 1
ATOM 759 C CA . SER A 1 94 ? 18.068 -6.248 -0.076 1.00 73.88 94 SER A CA 1
ATOM 760 C C . SER A 1 94 ? 18.151 -4.793 0.420 1.00 73.88 94 SER A C 1
ATOM 762 O O . SER A 1 94 ? 17.378 -3.958 -0.036 1.00 73.88 94 SER A O 1
ATOM 764 N N . GLY A 1 95 ? 19.092 -4.465 1.314 1.00 78.50 95 GLY A N 1
ATOM 765 C CA . GLY A 1 95 ? 19.196 -3.136 1.921 1.00 78.50 95 GLY A CA 1
ATOM 766 C C . GLY A 1 95 ? 17.974 -2.786 2.781 1.00 78.50 95 GLY A C 1
ATOM 767 O O . GLY A 1 95 ? 17.096 -3.618 2.999 1.00 78.50 95 GLY A O 1
ATOM 768 N N . GLU A 1 96 ? 17.925 -1.553 3.284 1.00 76.56 96 GLU A N 1
ATOM 769 C CA . GLU A 1 96 ? 16.827 -1.064 4.135 1.00 76.56 96 GLU A CA 1
ATOM 770 C C . GLU A 1 96 ? 15.534 -0.812 3.341 1.00 76.56 96 GLU A C 1
ATOM 772 O O . GLU A 1 96 ? 14.439 -1.097 3.817 1.00 76.56 96 GLU A O 1
ATOM 777 N N . GLU A 1 97 ? 15.657 -0.355 2.092 1.00 80.12 97 GLU A N 1
ATOM 778 C CA . GLU A 1 97 ? 14.517 -0.064 1.209 1.00 80.12 97 GLU A CA 1
ATOM 779 C C . GLU A 1 97 ? 13.968 -1.308 0.491 1.00 80.12 97 GLU A C 1
ATOM 781 O O . GLU A 1 97 ? 13.004 -1.209 -0.267 1.00 80.12 97 GLU A O 1
ATOM 786 N N . ALA A 1 98 ? 14.577 -2.480 0.712 1.00 79.12 98 ALA A N 1
ATOM 787 C CA . ALA A 1 98 ? 14.284 -3.712 -0.015 1.00 79.12 98 ALA A CA 1
ATOM 788 C C . ALA A 1 98 ? 14.347 -3.558 -1.556 1.00 79.12 98 ALA A C 1
ATOM 790 O O . ALA A 1 98 ? 13.676 -4.293 -2.277 1.00 79.12 98 ALA A O 1
ATOM 791 N N . ASP A 1 99 ? 15.163 -2.627 -2.066 1.00 82.44 99 ASP A N 1
ATOM 792 C CA . ASP A 1 99 ? 15.297 -2.331 -3.495 1.00 82.44 99 ASP A CA 1
ATOM 793 C C . ASP A 1 99 ? 16.682 -2.726 -4.029 1.00 82.44 99 ASP A C 1
ATOM 795 O O . ASP A 1 99 ? 17.718 -2.181 -3.646 1.00 82.44 99 ASP A O 1
ATOM 799 N N . TRP A 1 100 ? 16.700 -3.665 -4.975 1.00 83.19 100 TRP A N 1
ATOM 800 C CA . TRP A 1 100 ? 17.903 -4.113 -5.681 1.00 83.19 100 TRP A CA 1
ATOM 801 C C . TRP A 1 100 ? 18.001 -3.558 -7.113 1.00 83.19 100 TRP A C 1
ATOM 803 O O . TRP A 1 100 ? 18.927 -3.909 -7.849 1.00 83.19 100 TRP A O 1
ATOM 813 N N . THR A 1 101 ? 17.086 -2.678 -7.538 1.00 85.31 101 THR A N 1
ATOM 814 C CA . THR A 1 101 ? 17.003 -2.159 -8.917 1.00 85.31 101 THR A CA 1
ATOM 815 C C . THR A 1 101 ? 18.284 -1.444 -9.338 1.00 85.31 101 THR A C 1
ATOM 817 O O . THR A 1 101 ? 18.750 -1.597 -10.470 1.00 85.31 101 THR A O 1
ATOM 820 N N . ARG A 1 102 ? 18.907 -0.684 -8.428 1.00 83.25 102 ARG A N 1
ATOM 821 C CA . ARG A 1 102 ? 20.187 -0.009 -8.695 1.00 83.25 1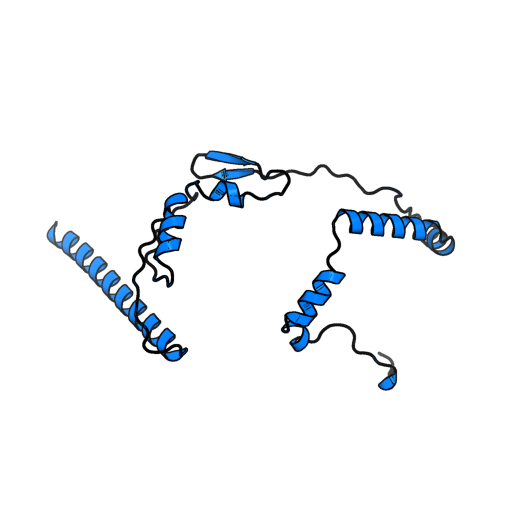02 ARG A CA 1
ATOM 822 C C . ARG A 1 102 ? 21.326 -1.011 -8.884 1.00 83.25 102 ARG A C 1
ATOM 824 O O . ARG A 1 102 ? 22.151 -0.830 -9.779 1.00 83.25 102 ARG A O 1
ATOM 831 N N . ASN A 1 103 ? 21.343 -2.063 -8.074 1.00 80.50 103 ASN A N 1
ATOM 832 C CA . ASN A 1 103 ? 22.391 -3.076 -8.063 1.00 80.50 103 ASN A CA 1
ATOM 833 C C . ASN A 1 103 ? 22.317 -3.988 -9.299 1.00 80.50 103 ASN A C 1
ATOM 835 O O . ASN A 1 103 ? 23.344 -4.496 -9.735 1.00 80.50 103 ASN A O 1
ATOM 839 N N . LEU A 1 104 ? 21.135 -4.156 -9.905 1.00 83.62 104 LEU A N 1
ATOM 840 C CA . LEU A 1 104 ? 20.950 -4.981 -11.105 1.00 83.62 104 LEU A CA 1
ATOM 841 C C . LEU A 1 104 ? 21.478 -4.358 -12.408 1.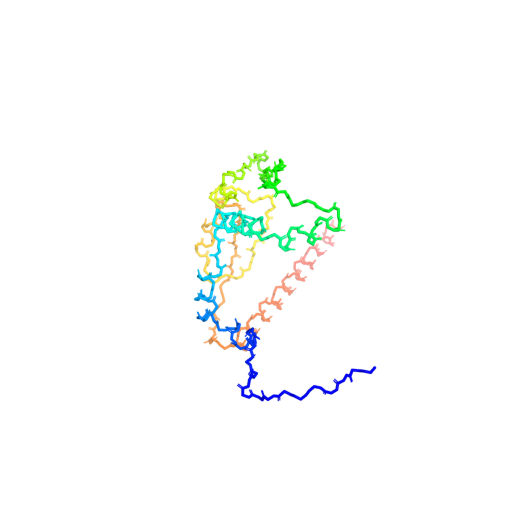00 83.62 104 LEU A C 1
ATOM 843 O O . LEU A 1 104 ? 21.679 -5.081 -13.380 1.00 83.62 104 LEU A O 1
ATOM 847 N N . ARG A 1 105 ? 21.733 -3.043 -12.459 1.00 80.31 105 ARG A N 1
ATOM 848 C CA . ARG A 1 105 ? 22.049 -2.331 -13.719 1.00 80.31 105 ARG A CA 1
ATOM 849 C C . ARG A 1 105 ? 23.317 -2.814 -14.425 1.00 80.31 105 ARG A C 1
ATOM 851 O O . ARG A 1 105 ? 23.406 -2.737 -15.646 1.00 80.31 105 ARG A O 1
ATOM 858 N N . THR A 1 106 ? 24.309 -3.262 -13.663 1.00 77.75 106 THR A N 1
ATOM 859 C CA . THR A 1 106 ? 25.638 -3.645 -14.169 1.00 77.75 106 THR A CA 1
ATOM 860 C C . THR A 1 106 ? 25.902 -5.142 -14.063 1.00 77.75 106 THR A C 1
ATOM 862 O O . THR A 1 106 ? 26.999 -5.607 -14.375 1.00 77.75 106 THR A O 1
ATOM 865 N N . VAL A 1 107 ? 24.913 -5.907 -13.599 1.00 82.94 107 VAL A N 1
ATOM 866 C CA . VAL A 1 107 ? 25.085 -7.321 -13.297 1.00 82.94 107 VAL A CA 1
ATOM 867 C C . VAL A 1 107 ? 24.500 -8.171 -14.424 1.00 82.94 107 VAL A C 1
ATOM 869 O O . VAL A 1 107 ? 23.363 -7.946 -14.839 1.00 82.94 107 VAL A O 1
ATOM 872 N N . PRO A 1 108 ? 25.222 -9.208 -14.892 1.00 85.38 108 PRO A N 1
ATOM 873 C CA . PRO A 1 108 ? 24.672 -10.154 -15.852 1.00 85.38 108 PRO A CA 1
ATOM 874 C C . PRO A 1 108 ? 23.438 -10.879 -15.295 1.00 85.38 108 PRO A C 1
ATOM 876 O O . PRO A 1 108 ? 23.486 -11.431 -14.192 1.00 85.38 108 PRO A O 1
ATOM 879 N N . MET A 1 109 ? 22.372 -10.977 -16.097 1.00 83.88 109 MET A N 1
ATOM 880 C CA . MET A 1 109 ? 21.199 -11.785 -15.741 1.00 83.88 109 MET A CA 1
ATOM 881 C C . MET A 1 109 ? 21.593 -13.236 -15.438 1.00 83.88 109 MET A C 1
ATOM 883 O O . MET A 1 109 ? 22.484 -13.784 -16.093 1.00 83.88 109 MET A O 1
ATOM 887 N N . TYR A 1 110 ? 20.905 -13.865 -14.475 1.00 84.56 110 TYR A N 1
ATOM 888 C CA . TYR A 1 110 ? 21.150 -15.256 -14.071 1.00 84.56 110 TYR A CA 1
ATOM 889 C C . TYR A 1 110 ? 21.037 -16.221 -15.260 1.00 84.56 110 TYR A C 1
ATOM 891 O O . TYR A 1 110 ? 22.005 -16.901 -15.606 1.00 84.56 110 TYR A O 1
ATOM 899 N N . ASN A 1 111 ? 19.895 -16.174 -15.953 1.00 81.69 111 ASN A N 1
ATOM 900 C CA . ASN A 1 111 ? 19.660 -16.874 -17.211 1.00 81.69 111 ASN A CA 1
ATOM 901 C C . ASN A 1 111 ? 19.642 -15.869 -18.362 1.00 81.69 111 ASN A C 1
ATOM 903 O O . ASN A 1 111 ? 18.910 -14.882 -18.327 1.00 81.69 111 ASN A O 1
ATOM 907 N N . LYS A 1 112 ? 20.443 -16.125 -19.399 1.00 73.94 112 LYS A N 1
ATOM 908 C CA . LYS A 1 112 ? 20.489 -15.285 -20.599 1.00 73.94 112 LYS A CA 1
ATOM 909 C C . LYS A 1 112 ? 19.579 -15.888 -21.662 1.00 73.94 112 LYS A C 1
ATOM 911 O O . LYS A 1 112 ? 19.791 -17.027 -22.069 1.00 73.94 112 LYS A O 1
ATOM 916 N N . VAL A 1 113 ? 18.608 -15.112 -22.132 1.00 73.00 113 VAL A N 1
ATOM 917 C CA . VAL A 1 113 ? 17.803 -15.441 -23.314 1.00 73.00 113 VAL A CA 1
ATOM 918 C C . VAL A 1 113 ? 18.266 -14.542 -24.452 1.00 73.00 113 VAL A C 1
ATOM 920 O O . VAL A 1 113 ? 18.441 -13.339 -24.262 1.00 73.00 113 VAL A O 1
ATOM 923 N N . LYS A 1 114 ? 18.504 -15.126 -25.629 1.00 67.69 114 LYS A N 1
ATOM 924 C CA . LYS A 1 114 ? 18.726 -14.345 -26.848 1.00 67.69 114 LYS A CA 1
ATOM 925 C C . LYS A 1 114 ? 17.383 -13.775 -27.287 1.00 67.69 114 LYS A C 1
ATOM 927 O O . LYS A 1 114 ? 16.433 -14.535 -27.467 1.00 67.69 114 LYS A O 1
ATOM 932 N N . VAL A 1 115 ? 17.297 -12.455 -27.409 1.00 67.25 115 VAL A N 1
ATOM 933 C CA . VAL A 1 115 ? 16.075 -11.782 -27.855 1.00 67.25 115 VAL A CA 1
ATOM 934 C C . VAL A 1 115 ? 16.278 -11.359 -29.302 1.00 67.25 115 VAL A C 1
ATOM 936 O O . VAL A 1 115 ? 16.937 -10.356 -29.561 1.00 67.25 115 VAL A O 1
ATOM 939 N N . ASP A 1 116 ? 15.701 -12.128 -30.225 1.00 61.56 116 ASP A N 1
ATOM 940 C CA . ASP A 1 116 ? 15.748 -11.858 -31.672 1.00 61.56 116 ASP A CA 1
ATOM 941 C C . ASP A 1 116 ? 14.490 -11.110 -32.183 1.00 61.56 116 ASP A C 1
ATOM 943 O O . ASP A 1 116 ? 14.202 -11.073 -33.380 1.00 61.56 116 ASP A O 1
ATOM 947 N N . LYS A 1 117 ? 13.684 -10.546 -31.270 1.00 58.28 117 LYS A N 1
ATOM 948 C CA . LYS A 1 117 ? 12.366 -9.966 -31.581 1.00 58.28 117 LYS A CA 1
ATOM 949 C C . LYS A 1 117 ? 12.434 -8.477 -31.946 1.00 58.28 117 LYS A C 1
ATOM 951 O O . LYS A 1 117 ? 13.297 -7.766 -31.425 1.00 58.28 117 LYS A O 1
ATOM 956 N N . PRO A 1 118 ? 11.516 -7.992 -32.806 1.00 54.53 118 PRO A N 1
ATOM 957 C CA . PRO A 1 118 ? 11.432 -6.583 -33.168 1.00 54.53 118 PRO A CA 1
ATOM 958 C C . PRO A 1 118 ? 11.105 -5.721 -31.945 1.00 54.53 118 PRO A C 1
ATOM 960 O O . PRO A 1 118 ? 10.237 -6.065 -31.145 1.00 54.53 118 PRO A O 1
ATOM 963 N N . ALA A 1 119 ? 11.811 -4.603 -31.801 1.00 56.78 119 ALA A N 1
ATOM 964 C CA . ALA A 1 119 ? 11.588 -3.623 -30.749 1.00 56.78 119 ALA A CA 1
ATOM 965 C C . ALA A 1 119 ? 11.523 -2.227 -31.365 1.00 56.78 119 ALA A C 1
ATOM 967 O O . ALA A 1 119 ? 12.300 -1.910 -32.260 1.00 56.78 119 ALA A O 1
ATOM 968 N N . GLN A 1 120 ? 10.602 -1.397 -30.884 1.00 55.12 120 GLN A N 1
ATOM 969 C CA . GLN A 1 120 ? 10.376 -0.046 -31.404 1.00 55.12 120 GLN A CA 1
ATOM 970 C C . GLN A 1 120 ? 11.480 0.940 -30.968 1.00 55.12 120 GLN A C 1
ATOM 972 O O . GLN A 1 120 ? 11.792 1.881 -31.688 1.00 55.12 120 GLN A O 1
ATOM 977 N N . GLU A 1 121 ? 12.149 0.668 -29.839 1.00 60.91 121 GLU A N 1
ATOM 978 C CA . GLU A 1 121 ? 13.238 1.481 -29.272 1.00 60.91 121 GLU A CA 1
ATOM 979 C C . GLU A 1 121 ? 14.536 0.667 -29.135 1.00 60.91 121 GLU A C 1
ATOM 981 O O . GLU A 1 121 ? 15.095 0.458 -28.055 1.00 60.91 121 GLU A O 1
ATOM 986 N N . VAL A 1 122 ? 15.023 0.162 -30.269 1.00 65.31 122 VAL A N 1
ATOM 987 C CA . VAL A 1 122 ? 16.190 -0.737 -30.347 1.00 65.31 122 VAL A CA 1
ATOM 988 C C . VAL A 1 122 ? 17.442 -0.147 -29.694 1.00 65.31 122 VAL A C 1
ATOM 990 O O . VAL A 1 122 ? 18.196 -0.861 -29.031 1.00 65.31 122 VAL A O 1
ATOM 993 N N . GLY A 1 123 ? 17.674 1.155 -29.882 1.00 72.19 123 GLY A N 1
ATOM 994 C CA . GLY A 1 123 ? 18.921 1.813 -29.495 1.00 72.19 123 GLY A CA 1
ATOM 995 C C . GLY A 1 123 ? 19.167 1.778 -27.988 1.00 72.19 123 GLY A C 1
ATOM 996 O O . GLY A 1 123 ? 20.156 1.204 -27.532 1.00 72.19 123 GLY A O 1
ATOM 997 N N . GLN A 1 124 ? 18.252 2.352 -27.203 1.00 78.62 124 GLN A N 1
ATOM 998 C CA . GLN A 1 124 ? 18.407 2.425 -25.747 1.00 78.62 124 GLN A CA 1
ATOM 999 C C . GLN A 1 124 ? 18.312 1.047 -25.095 1.00 78.62 124 GLN A C 1
ATOM 1001 O O . GLN A 1 124 ? 19.092 0.733 -24.195 1.00 78.62 124 GLN A O 1
ATOM 1006 N N . MET A 1 125 ? 17.426 0.184 -25.593 1.00 77.50 125 MET A N 1
ATOM 1007 C CA . MET A 1 125 ? 17.262 -1.149 -25.029 1.00 77.50 125 MET A CA 1
ATOM 1008 C C . MET A 1 125 ? 18.482 -2.043 -25.293 1.00 77.50 125 MET A C 1
ATOM 1010 O O . MET A 1 125 ? 18.884 -2.796 -24.408 1.00 77.50 125 MET A O 1
ATOM 1014 N N . SER A 1 126 ? 19.140 -1.914 -26.454 1.00 79.00 126 SER A N 1
ATOM 1015 C CA . SER A 1 126 ? 20.420 -2.587 -26.725 1.00 79.00 126 SER A CA 1
ATOM 1016 C C . SER A 1 126 ? 21.527 -2.098 -25.784 1.00 79.00 126 SER A C 1
ATOM 1018 O O . SER A 1 126 ? 22.309 -2.902 -25.275 1.00 79.00 126 SER A O 1
ATOM 1020 N N . ILE A 1 127 ? 21.576 -0.793 -25.496 1.00 81.81 127 ILE A N 1
ATOM 1021 C CA . ILE A 1 127 ? 22.561 -0.203 -24.576 1.00 81.81 127 ILE A CA 1
ATOM 1022 C C . ILE A 1 127 ? 22.351 -0.718 -23.145 1.00 81.81 127 ILE A C 1
ATOM 1024 O O . ILE A 1 127 ? 23.298 -1.203 -22.527 1.00 81.81 127 ILE A O 1
ATOM 1028 N N . VAL A 1 128 ? 21.119 -0.672 -22.631 1.00 83.12 128 VAL A N 1
ATOM 1029 C CA . VAL A 1 128 ? 20.794 -1.146 -21.274 1.00 83.12 128 VAL A CA 1
ATOM 1030 C C . VAL A 1 128 ? 20.947 -2.668 -21.170 1.00 83.12 128 VAL A C 1
ATOM 1032 O O . VAL A 1 128 ? 21.507 -3.177 -20.199 1.00 83.12 128 VAL A O 1
ATOM 1035 N N . GLY A 1 129 ? 20.526 -3.406 -22.201 1.00 81.94 129 GLY A N 1
ATOM 1036 C CA . GLY A 1 129 ? 20.650 -4.860 -22.274 1.00 81.94 129 GLY A CA 1
ATOM 1037 C C . GLY A 1 129 ? 22.100 -5.341 -22.199 1.00 81.94 129 GLY A C 1
ATOM 1038 O O . GLY A 1 129 ? 22.381 -6.303 -21.480 1.00 81.94 129 GLY A O 1
ATOM 1039 N N . LYS A 1 130 ? 23.043 -4.638 -22.846 1.00 81.31 130 LYS A N 1
ATOM 1040 C CA . LYS A 1 130 ? 24.480 -4.967 -22.790 1.00 81.31 130 LYS A CA 1
ATOM 1041 C C . LYS A 1 130 ? 25.018 -5.013 -21.358 1.00 81.31 130 LYS A C 1
ATOM 1043 O O . LYS A 1 130 ? 25.737 -5.955 -21.029 1.00 81.31 130 LYS A O 1
ATOM 1048 N N . GLY A 1 131 ? 24.630 -4.064 -20.500 1.00 79.56 131 GLY A N 1
ATOM 1049 C CA . GLY A 1 131 ? 25.027 -4.037 -19.083 1.00 79.56 131 GLY A CA 1
ATOM 1050 C C . GLY A 1 131 ? 24.560 -5.272 -18.304 1.00 79.56 131 GLY A C 1
ATOM 1051 O O . GLY A 1 131 ? 25.293 -5.808 -17.478 1.00 79.56 131 GLY A O 1
ATOM 1052 N N . MET A 1 132 ? 23.391 -5.806 -18.663 1.00 83.06 132 MET A N 1
ATOM 1053 C CA . MET A 1 132 ? 22.828 -7.033 -18.087 1.00 83.06 132 MET A CA 1
ATOM 1054 C C . MET A 1 132 ? 23.239 -8.307 -18.841 1.00 83.06 132 MET A C 1
ATOM 1056 O O . MET A 1 132 ? 22.709 -9.395 -18.595 1.00 83.06 132 MET A O 1
ATOM 1060 N N . SER A 1 133 ? 24.204 -8.201 -19.762 1.00 83.06 133 SER A N 1
ATOM 1061 C CA . SER A 1 133 ? 24.629 -9.281 -20.658 1.00 83.06 133 SER A CA 1
ATOM 1062 C C . SER A 1 133 ? 23.506 -9.895 -21.508 1.00 83.06 133 SER A C 1
ATOM 1064 O O . SER A 1 133 ? 23.574 -11.077 -21.866 1.00 83.06 133 SER A O 1
ATOM 1066 N N . VAL A 1 134 ? 22.486 -9.104 -21.835 1.00 82.25 134 VAL A N 1
ATOM 1067 C CA . VAL A 1 134 ? 21.417 -9.452 -22.772 1.00 82.25 134 VAL A CA 1
ATOM 1068 C C . VAL A 1 134 ? 21.760 -8.855 -24.128 1.00 82.25 134 VAL A C 1
ATOM 1070 O O . VAL A 1 134 ? 21.882 -7.641 -24.277 1.00 82.25 134 VAL A O 1
ATOM 1073 N N . VAL A 1 135 ? 21.918 -9.718 -25.127 1.00 78.81 135 VAL A N 1
ATOM 1074 C CA . VAL A 1 135 ? 22.099 -9.288 -26.514 1.00 78.81 135 VAL A CA 1
ATOM 1075 C C . VAL A 1 135 ? 20.727 -9.264 -27.169 1.00 78.81 135 VAL A C 1
ATOM 1077 O O . VAL A 1 135 ? 20.070 -10.300 -27.274 1.00 78.81 135 VAL A O 1
ATOM 1080 N N . ILE A 1 136 ? 20.305 -8.069 -27.573 1.00 76.50 136 ILE A N 1
ATOM 1081 C CA . ILE A 1 136 ? 19.042 -7.837 -28.268 1.00 76.50 136 ILE A CA 1
ATOM 1082 C C . ILE A 1 136 ? 19.373 -7.593 -29.732 1.00 76.50 136 ILE A C 1
ATOM 1084 O O . ILE A 1 136 ? 20.059 -6.623 -30.060 1.00 76.50 136 ILE A O 1
ATOM 1088 N N . ASN A 1 137 ? 18.908 -8.492 -30.590 1.00 73.75 137 ASN A N 1
ATOM 1089 C CA . ASN A 1 137 ? 19.039 -8.389 -32.031 1.00 73.75 137 ASN A CA 1
ATOM 1090 C C . ASN A 1 137 ? 17.645 -8.209 -32.632 1.00 73.75 137 ASN A C 1
ATOM 1092 O O . ASN A 1 137 ? 16.947 -9.172 -32.927 1.00 73.75 137 ASN A O 1
ATOM 1096 N N . SER A 1 138 ? 17.202 -6.966 -32.756 1.00 71.00 138 SER A N 1
ATOM 1097 C CA . SER A 1 138 ? 15.854 -6.661 -33.226 1.00 71.00 138 SER A CA 1
ATOM 1098 C C . SER A 1 138 ? 15.846 -6.300 -34.705 1.00 71.00 138 SER A C 1
ATOM 1100 O O . SER A 1 138 ? 16.645 -5.478 -35.156 1.00 71.00 138 SER A O 1
ATOM 1102 N N . LYS A 1 139 ? 14.874 -6.836 -35.438 1.00 73.50 139 LYS A N 1
ATOM 1103 C CA . LYS A 1 139 ? 14.515 -6.361 -36.780 1.00 73.50 139 LYS A CA 1
ATOM 1104 C C . LYS A 1 139 ? 13.494 -5.232 -36.645 1.00 73.50 139 LYS A C 1
ATOM 1106 O O . LYS A 1 139 ? 12.662 -5.280 -35.747 1.00 73.50 139 LYS A O 1
ATOM 1111 N N . VAL A 1 140 ? 13.545 -4.224 -37.506 1.00 75.38 140 VAL A N 1
ATOM 1112 C CA . VAL A 1 140 ? 12.543 -3.147 -37.530 1.00 75.38 140 VAL A CA 1
ATOM 1113 C C . VAL A 1 140 ? 11.693 -3.331 -38.779 1.00 75.38 140 VAL A C 1
ATOM 1115 O O . VAL A 1 140 ? 12.241 -3.511 -39.865 1.00 75.38 140 VAL A O 1
ATOM 1118 N N . PHE A 1 141 ? 10.372 -3.304 -38.615 1.00 79.12 141 PHE A N 1
ATOM 1119 C CA . PHE A 1 141 ? 9.405 -3.396 -39.706 1.00 79.12 141 PHE A CA 1
ATOM 1120 C C . PHE A 1 141 ? 8.639 -2.076 -39.783 1.00 79.12 141 PHE A C 1
ATOM 1122 O O . PHE A 1 141 ? 8.172 -1.576 -38.759 1.00 79.12 141 PHE A O 1
ATOM 1129 N N . ALA A 1 142 ? 8.564 -1.490 -40.976 1.00 79.00 142 ALA A N 1
ATOM 1130 C CA . ALA A 1 142 ? 7.773 -0.289 -41.208 1.00 79.00 142 ALA A CA 1
ATOM 1131 C C . ALA A 1 142 ? 6.307 -0.693 -41.392 1.00 79.00 142 ALA A C 1
ATOM 1133 O O . ALA A 1 142 ? 6.011 -1.548 -42.222 1.00 79.00 142 ALA A O 1
ATOM 1134 N N . ILE A 1 143 ? 5.411 -0.082 -40.619 1.00 83.44 143 ILE A N 1
ATOM 1135 C CA . ILE A 1 143 ? 3.968 -0.325 -40.698 1.00 83.44 143 ILE A CA 1
ATOM 1136 C C . ILE A 1 143 ? 3.335 0.867 -41.430 1.00 83.44 143 ILE A C 1
ATOM 1138 O O . ILE A 1 143 ? 3.714 2.007 -41.149 1.00 83.44 143 ILE A O 1
ATOM 1142 N N . PRO A 1 144 ? 2.410 0.638 -42.377 1.00 82.12 144 PRO A N 1
ATOM 1143 C CA . PRO A 1 144 ? 1.840 1.709 -43.193 1.00 82.12 144 PRO A CA 1
ATOM 1144 C C . PRO A 1 144 ? 0.916 2.660 -42.417 1.00 82.12 144 PRO A C 1
ATOM 1146 O O . PRO A 1 144 ? 0.869 3.847 -42.737 1.00 82.12 144 PRO A O 1
ATOM 1149 N N . ASP A 1 145 ? 0.182 2.170 -41.413 1.00 84.81 145 ASP A N 1
ATOM 1150 C CA . ASP A 1 145 ? -0.692 2.982 -40.561 1.00 84.81 145 ASP A CA 1
ATOM 1151 C C . ASP A 1 145 ? -0.768 2.449 -39.112 1.00 84.81 145 ASP A C 1
ATOM 1153 O O . ASP A 1 145 ? -0.356 1.329 -38.818 1.00 84.81 145 ASP A O 1
ATOM 1157 N N . ASP A 1 146 ? -1.298 3.262 -38.193 1.00 87.75 146 ASP A N 1
ATOM 1158 C CA . ASP A 1 146 ? -1.452 2.921 -36.766 1.00 87.75 146 ASP A CA 1
ATOM 1159 C C . ASP A 1 146 ? -2.771 2.168 -36.476 1.00 87.75 146 ASP A C 1
ATOM 1161 O O . ASP A 1 146 ? -3.345 2.258 -35.390 1.00 87.75 146 ASP A O 1
ATOM 1165 N N . ARG A 1 147 ? -3.334 1.462 -37.469 1.00 89.19 147 ARG A N 1
ATOM 1166 C CA . ARG A 1 147 ? -4.577 0.699 -37.284 1.00 89.19 147 ARG A CA 1
ATOM 1167 C C . ARG A 1 147 ? -4.267 -0.720 -36.838 1.00 89.19 147 ARG A C 1
ATOM 1169 O O . ARG A 1 147 ? -3.365 -1.370 -37.358 1.00 89.19 147 ARG A O 1
ATOM 1176 N N . ASN A 1 148 ? -5.112 -1.256 -35.958 1.00 90.00 148 ASN A N 1
ATOM 1177 C CA . ASN A 1 148 ? -4.977 -2.623 -35.440 1.00 90.00 148 ASN A CA 1
ATOM 1178 C C . ASN A 1 148 ? -4.800 -3.677 -36.543 1.00 90.00 148 ASN A C 1
ATOM 1180 O O . ASN A 1 148 ? -3.980 -4.576 -36.396 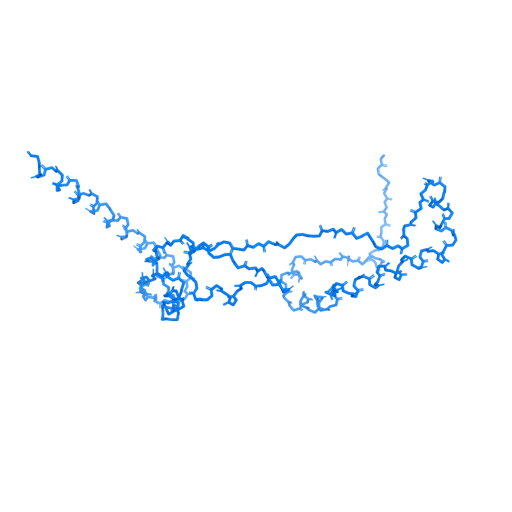1.00 90.00 148 ASN A O 1
ATOM 1184 N N . ASN A 1 149 ? -5.540 -3.563 -37.648 1.00 91.31 149 ASN A N 1
ATOM 1185 C CA . ASN A 1 149 ? -5.471 -4.541 -38.735 1.00 91.31 149 ASN A CA 1
ATOM 1186 C C . ASN A 1 149 ? -4.090 -4.573 -39.401 1.00 91.31 149 ASN A C 1
ATOM 1188 O O . ASN A 1 149 ? -3.616 -5.655 -39.727 1.00 91.31 149 ASN A O 1
ATOM 1192 N N . SER A 1 150 ? -3.435 -3.420 -39.541 1.00 86.25 150 SER A N 1
ATOM 1193 C CA . SER A 1 150 ? -2.098 -3.312 -40.133 1.00 86.25 150 SER A CA 1
ATOM 1194 C C . SER A 1 150 ? -1.019 -3.873 -39.210 1.00 86.25 150 SER A C 1
ATOM 1196 O O . SER A 1 150 ? -0.094 -4.538 -39.671 1.00 86.25 150 SER A O 1
ATOM 1198 N N . TYR A 1 151 ? -1.168 -3.693 -37.891 1.00 87.50 151 TYR A N 1
ATOM 1199 C CA . TYR A 1 151 ? -0.327 -4.391 -36.914 1.00 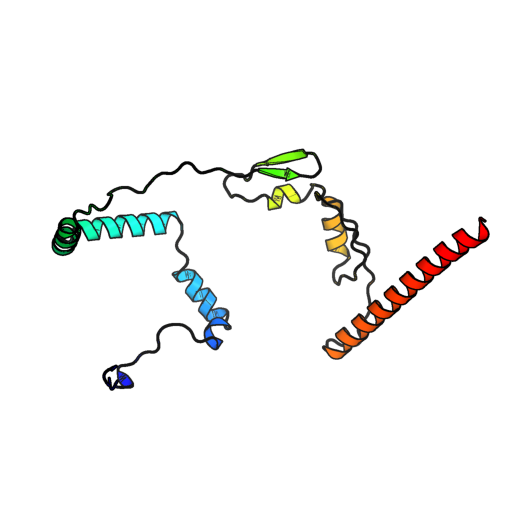87.50 151 TYR A CA 1
ATOM 1200 C C . TYR A 1 151 ? -0.484 -5.909 -37.014 1.00 87.50 151 TYR A C 1
ATOM 1202 O O . TYR A 1 151 ? 0.513 -6.624 -37.045 1.00 87.50 151 TYR A O 1
ATOM 1210 N N . ILE A 1 152 ? -1.723 -6.407 -37.068 1.00 89.12 152 ILE A N 1
ATOM 1211 C CA . ILE A 1 152 ? -2.004 -7.847 -37.127 1.00 89.12 152 ILE A CA 1
ATOM 1212 C C . ILE A 1 152 ? -1.426 -8.451 -38.408 1.00 89.12 152 ILE A C 1
ATOM 1214 O O . ILE A 1 152 ? -0.697 -9.436 -38.325 1.00 89.12 152 ILE A O 1
ATOM 1218 N N . SER A 1 153 ? -1.675 -7.831 -39.565 1.00 86.31 153 SER A N 1
ATOM 1219 C CA . SER A 1 153 ? -1.167 -8.330 -40.845 1.00 86.31 153 SER A CA 1
ATOM 1220 C C . SER A 1 153 ? 0.358 -8.395 -40.877 1.00 86.31 153 SER A C 1
ATOM 1222 O O . SER A 1 153 ? 0.924 -9.382 -41.342 1.00 86.31 153 SER A O 1
ATOM 1224 N N . GLU A 1 154 ? 1.046 -7.382 -40.340 1.00 83.38 154 GLU A N 1
ATOM 1225 C CA . GLU A 1 154 ? 2.511 -7.396 -40.307 1.00 83.38 154 GLU A CA 1
ATOM 1226 C C . GLU A 1 154 ? 3.069 -8.401 -39.295 1.00 83.38 154 GLU A C 1
ATOM 1228 O O . GLU A 1 154 ? 4.068 -9.070 -39.566 1.00 83.38 154 GLU A O 1
ATOM 1233 N N . ILE A 1 155 ? 2.409 -8.584 -38.148 1.00 84.56 155 ILE A N 1
ATOM 1234 C CA . ILE A 1 155 ? 2.787 -9.621 -37.179 1.00 84.56 155 ILE A CA 1
ATOM 1235 C C . ILE A 1 155 ? 2.640 -11.019 -37.796 1.00 84.56 155 ILE A C 1
ATOM 1237 O O . ILE A 1 155 ? 3.535 -11.856 -37.635 1.00 84.56 155 ILE A O 1
ATOM 1241 N N . GLU A 1 156 ? 1.545 -11.275 -38.515 1.00 86.06 156 GLU A N 1
ATOM 1242 C CA . GLU A 1 156 ? 1.308 -12.543 -39.211 1.00 86.06 156 GLU A CA 1
ATOM 1243 C C . GLU A 1 156 ? 2.368 -12.799 -40.283 1.00 86.06 156 GLU A C 1
ATOM 1245 O O . GLU A 1 156 ? 2.963 -13.881 -40.307 1.00 86.06 156 GLU A O 1
ATOM 1250 N N . ASN A 1 157 ? 2.684 -11.790 -41.099 1.00 82.25 157 ASN A N 1
ATOM 1251 C CA . ASN A 1 157 ? 3.748 -11.874 -42.095 1.00 82.25 157 ASN A CA 1
ATOM 1252 C C . ASN A 1 157 ? 5.072 -12.294 -41.446 1.00 82.25 157 ASN A C 1
ATOM 1254 O O . ASN A 1 157 ? 5.676 -13.294 -41.842 1.00 82.25 157 ASN A O 1
ATOM 1258 N N . VAL A 1 158 ? 5.509 -11.591 -40.399 1.00 78.50 158 VAL A N 1
ATOM 1259 C CA . VAL A 1 158 ? 6.768 -11.901 -39.703 1.00 78.50 158 VAL A CA 1
ATOM 1260 C C . VAL A 1 158 ? 6.773 -13.333 -39.159 1.00 78.50 158 VAL A C 1
ATOM 1262 O O . VAL A 1 158 ? 7.782 -14.032 -39.285 1.00 78.50 158 VAL A O 1
ATOM 1265 N N . HIS A 1 159 ? 5.655 -13.805 -38.603 1.00 73.69 159 HIS A N 1
ATOM 1266 C CA . HIS A 1 159 ? 5.551 -15.159 -38.061 1.00 73.69 159 HIS A CA 1
ATOM 1267 C C . HIS A 1 159 ? 5.695 -16.245 -39.139 1.00 73.69 159 HIS A C 1
ATOM 1269 O O . HIS A 1 159 ? 6.447 -17.207 -38.955 1.00 73.69 159 HIS A O 1
ATOM 1275 N N . VAL A 1 160 ? 5.027 -16.075 -40.284 1.00 73.19 160 VAL A N 1
ATOM 1276 C CA . VAL A 1 160 ? 5.074 -17.027 -41.407 1.00 73.19 160 VAL A CA 1
ATOM 1277 C C . VAL A 1 160 ? 6.488 -17.130 -41.987 1.00 73.19 160 VAL A C 1
ATOM 1279 O O . VAL A 1 160 ? 6.988 -18.236 -42.215 1.00 73.19 160 VAL A O 1
ATOM 1282 N N . TRP A 1 161 ? 7.175 -15.997 -42.152 1.00 61.94 161 TRP A N 1
ATOM 1283 C CA . TRP A 1 161 ? 8.560 -15.960 -42.631 1.00 61.94 161 TRP A CA 1
ATOM 1284 C C . TRP A 1 161 ? 9.537 -16.675 -41.685 1.00 61.94 161 TRP A C 1
ATOM 1286 O O . TRP A 1 161 ? 10.446 -17.374 -42.147 1.00 61.94 161 TRP A O 1
ATOM 1296 N N . GLU A 1 162 ? 9.364 -16.552 -40.365 1.00 66.31 162 GLU A N 1
ATOM 1297 C CA . GLU A 1 162 ? 10.227 -17.259 -39.412 1.00 66.31 162 GLU A CA 1
ATOM 1298 C C . GLU A 1 162 ? 9.962 -18.768 -39.394 1.00 66.31 162 GLU A C 1
ATOM 1300 O O . GLU A 1 162 ? 10.922 -19.541 -39.398 1.00 66.31 162 GLU A O 1
ATOM 1305 N N . LEU A 1 163 ? 8.702 -19.209 -39.472 1.00 65.12 163 LEU A N 1
ATOM 1306 C CA . LEU A 1 163 ? 8.370 -20.635 -39.593 1.00 65.12 163 LEU A CA 1
ATOM 1307 C C . LEU A 1 163 ? 8.987 -21.265 -40.849 1.00 65.12 163 LEU A C 1
ATOM 1309 O O . LEU A 1 163 ? 9.552 -22.360 -40.780 1.00 65.12 163 LEU A O 1
ATOM 1313 N N . PHE A 1 164 ? 8.945 -20.562 -41.984 1.00 63.38 164 PHE A N 1
ATOM 1314 C CA . PHE A 1 164 ? 9.546 -21.041 -43.228 1.00 63.38 164 PHE A CA 1
ATOM 1315 C C . PHE A 1 164 ? 11.071 -21.170 -43.108 1.00 63.38 164 PHE A C 1
ATOM 1317 O O . PHE A 1 164 ? 11.644 -22.195 -43.477 1.00 63.38 164 PHE A O 1
ATOM 1324 N N . LYS A 1 165 ? 11.732 -20.176 -42.501 1.00 66.25 165 LYS A N 1
ATOM 1325 C CA . LYS A 1 165 ? 13.184 -20.189 -42.270 1.00 66.25 165 LYS A CA 1
ATOM 1326 C C . LYS A 1 165 ? 13.614 -21.313 -41.324 1.00 66.25 165 LYS A C 1
ATOM 1328 O O . LYS A 1 165 ? 14.619 -21.975 -41.575 1.00 66.25 165 LYS A O 1
ATOM 1333 N N . TRP A 1 166 ? 12.847 -21.567 -40.264 1.00 61.78 166 TRP A N 1
ATOM 1334 C CA . TRP A 1 166 ? 13.090 -22.688 -39.352 1.00 61.78 166 TRP A CA 1
ATOM 1335 C C . TRP A 1 166 ? 12.956 -24.042 -40.054 1.00 61.78 166 TRP A C 1
ATOM 1337 O O . TRP A 1 166 ? 13.801 -24.915 -39.849 1.00 61.78 166 TRP A O 1
ATOM 1347 N N . ASN A 1 167 ? 11.948 -24.207 -40.914 1.00 70.31 167 ASN A N 1
ATOM 1348 C CA . ASN A 1 167 ? 11.776 -25.426 -41.703 1.00 70.31 167 ASN A CA 1
ATOM 1349 C C . ASN A 1 167 ? 12.903 -25.615 -42.731 1.00 70.31 167 ASN A C 1
ATOM 1351 O O . ASN A 1 167 ? 13.402 -26.730 -42.874 1.00 70.31 167 ASN A O 1
ATOM 1355 N N . LEU A 1 168 ? 13.376 -24.537 -43.363 1.00 66.12 168 LEU A N 1
ATOM 1356 C CA . LEU A 1 168 ? 14.504 -24.578 -44.297 1.00 66.12 168 LEU A CA 1
ATOM 1357 C C . LEU A 1 168 ? 15.816 -24.980 -43.600 1.00 66.12 168 LEU A C 1
ATOM 1359 O O . LEU A 1 168 ? 16.492 -25.900 -44.047 1.00 66.12 168 LEU A O 1
ATOM 1363 N N . ILE A 1 169 ? 16.130 -24.382 -42.443 1.00 70.62 169 ILE A N 1
ATOM 1364 C CA . ILE A 1 169 ? 17.321 -24.733 -41.642 1.00 70.62 169 ILE A CA 1
ATOM 1365 C C . ILE A 1 169 ? 17.251 -26.191 -41.161 1.00 70.62 169 ILE A C 1
ATOM 1367 O O . ILE A 1 169 ? 18.269 -26.880 -41.063 1.00 70.62 169 ILE A O 1
ATOM 1371 N N . LYS A 1 170 ? 16.051 -26.680 -40.831 1.00 71.56 170 LYS A N 1
ATOM 1372 C CA . LYS A 1 170 ? 15.841 -28.072 -40.420 1.00 71.56 170 LYS A CA 1
ATOM 1373 C C . LYS A 1 170 ? 16.081 -29.036 -41.585 1.00 71.56 170 LYS A C 1
ATOM 1375 O O . LYS A 1 170 ? 16.693 -30.077 -41.363 1.00 71.56 170 LYS A O 1
ATOM 1380 N N . LEU A 1 171 ? 15.665 -28.665 -42.799 1.00 68.94 171 LEU A N 1
ATOM 1381 C CA . LEU A 1 171 ? 15.916 -29.415 -44.033 1.00 68.94 171 LEU A CA 1
ATOM 1382 C C . LEU A 1 171 ? 17.397 -29.401 -44.431 1.00 68.94 171 LEU A C 1
ATOM 1384 O O . LEU A 1 171 ? 17.942 -30.462 -44.709 1.00 68.94 171 LEU A O 1
ATOM 1388 N N . GLU A 1 172 ? 18.081 -28.258 -44.364 1.00 69.69 172 GLU A N 1
ATOM 1389 C CA . GLU A 1 172 ? 19.525 -28.163 -44.638 1.00 69.69 172 GLU A CA 1
ATOM 1390 C C . GLU A 1 172 ? 20.347 -29.017 -43.666 1.00 69.69 172 GLU A C 1
ATOM 1392 O O . GLU A 1 172 ? 21.232 -29.765 -44.078 1.00 69.69 172 GLU A O 1
ATOM 1397 N N . LYS A 1 173 ? 20.018 -28.985 -42.367 1.00 72.31 173 LYS A N 1
ATOM 1398 C CA . LYS A 1 173 ? 20.670 -29.849 -41.369 1.00 72.31 173 LYS A CA 1
ATOM 1399 C C . LYS A 1 173 ? 20.389 -31.336 -41.595 1.00 72.31 173 LYS A C 1
ATOM 1401 O O . LYS A 1 173 ? 21.229 -32.160 -41.237 1.00 72.31 173 LYS A O 1
ATOM 1406 N N . LEU A 1 174 ? 19.230 -31.684 -42.159 1.00 70.12 174 LEU A N 1
ATOM 1407 C CA . LEU A 1 174 ? 18.912 -33.057 -42.558 1.00 70.12 174 LEU A CA 1
ATOM 1408 C C . LEU A 1 174 ? 19.723 -33.471 -43.794 1.00 70.12 174 LEU A C 1
ATOM 1410 O O . LEU A 1 174 ? 20.268 -34.569 -43.821 1.00 70.12 174 LEU A O 1
ATOM 1414 N N . PHE A 1 175 ? 19.846 -32.578 -44.777 1.00 66.94 175 PHE A N 1
ATOM 1415 C CA . PHE A 1 175 ? 20.559 -32.814 -46.031 1.00 66.94 175 PHE A CA 1
ATOM 1416 C C . PHE A 1 175 ? 22.067 -32.984 -45.805 1.00 66.94 175 PHE A C 1
ATOM 1418 O O . PHE A 1 175 ? 22.660 -33.940 -46.294 1.00 66.94 175 PHE A O 1
ATOM 1425 N N . VAL A 1 176 ? 22.676 -32.146 -44.957 1.00 68.12 176 VAL A N 1
ATOM 1426 C CA . VAL A 1 176 ? 24.088 -32.294 -44.554 1.00 68.12 176 VAL A CA 1
ATOM 1427 C C . VAL A 1 176 ? 24.335 -33.633 -43.850 1.00 68.12 176 VAL A C 1
ATOM 1429 O O . VAL A 1 176 ? 25.367 -34.256 -44.084 1.00 68.12 176 VAL A O 1
ATOM 1432 N N . LYS A 1 177 ? 23.385 -34.111 -43.034 1.00 69.38 177 LYS A N 1
ATOM 1433 C CA . LYS A 1 177 ? 23.449 -35.438 -42.396 1.00 69.38 177 LYS A CA 1
ATOM 1434 C C . LYS A 1 177 ? 23.320 -36.600 -43.385 1.00 69.38 177 LYS A C 1
ATOM 1436 O O . LYS A 1 177 ? 23.861 -37.663 -43.117 1.00 69.38 177 LYS A O 1
ATOM 1441 N N . LEU A 1 178 ? 22.598 -36.411 -44.489 1.00 62.03 178 LEU A N 1
ATOM 1442 C CA . LEU A 1 178 ? 22.426 -37.410 -45.548 1.00 62.03 178 LEU A CA 1
ATOM 1443 C C . LEU A 1 178 ? 23.618 -37.465 -46.514 1.00 62.03 178 LEU A C 1
ATOM 1445 O O . LEU A 1 178 ? 23.920 -38.537 -47.012 1.00 62.03 178 LEU A O 1
ATOM 1449 N N . CYS A 1 179 ? 24.312 -36.348 -46.752 1.00 58.09 179 CYS A N 1
ATOM 1450 C CA . CYS A 1 179 ? 25.503 -36.299 -47.613 1.00 58.09 179 CYS A CA 1
ATOM 1451 C C . CYS A 1 179 ? 26.823 -36.680 -46.911 1.00 58.09 179 CYS A C 1
ATOM 1453 O O . CYS A 1 179 ? 27.859 -36.716 -47.565 1.00 58.09 179 CYS A O 1
ATOM 1455 N N . THR A 1 180 ? 26.814 -36.897 -45.591 1.00 55.78 180 THR A N 1
ATOM 1456 C CA . THR A 1 180 ? 27.987 -37.340 -44.801 1.00 55.78 180 THR A CA 1
ATOM 1457 C C . THR A 1 180 ? 27.934 -38.822 -44.400 1.00 55.78 180 THR A C 1
ATOM 1459 O O . THR A 1 180 ? 28.789 -39.275 -43.638 1.00 55.78 180 THR A O 1
ATOM 1462 N N . LEU A 1 181 ? 26.950 -39.560 -44.924 1.00 49.59 181 LEU A N 1
ATOM 1463 C CA . LEU A 1 181 ? 26.868 -41.025 -44.951 1.00 49.59 181 LEU A CA 1
ATOM 1464 C C . LEU A 1 181 ? 27.335 -41.529 -46.320 1.00 49.59 181 LEU A C 1
ATOM 1466 O O . LEU A 1 181 ? 27.969 -42.604 -46.343 1.00 49.59 181 LEU A O 1
#

InterPro domains:
  IPR036085 PAZ domain superfamily [SSF101690] (3-54)

Radius of gyration: 30.92 Å; chains: 1; bounding box: 68×52×78 Å

Organism: NCBI:txid467358

Secondary structure (DSSP, 8-state):
----PPPPGGG-PPPS--HHHHH-HHHHHHHHHHH---HHHHHHHHHHHHHHHHT-HHHHHHHHHTT----SSPPP------EEEPTTS-EEE-TTTT--HHHHTTSPPSS---B-S--TTHHHHHHHHHHTT--B-------S-S-HHHHHHHHHHHHHHHHHHHHHHHHHHHHHHHTT-

Sequence (181 aa):
MPELVVLLSELCIMTGFSDKQRRNFKPMKAMGEHTRVSAGDRMRKRLQFAGRFYACPTALEEIERWDLKLADNLIEFQGRAESLLLRNKQPIQSGEEADWTRNLRTVPMYNKVKVDKPAQEVGQMSIVGKGMSVVINSKVFAIPDDRNNSYISEIENVHVWELFKWNLIKLEKLFVKLCTL

Foldseek 3Di:
DDDDDDDDPVPDDDDDDDPVRVVDPPNVVVVCVVPDDDPVRVVVVVLVVVVVQVVDVVNVVVCVVVVHDDDNDDDDDDDDFDWDQALVRDTHTCPPVNDCPVVQQQGAHNDEDAAAEADPCCVVCCVSCVSNVHHHNHDHDDFPDPDPVSVVVVVVVVVVVVVVVVVVVVVVVVVVVVVVD

pLDDT: mean 82.4, std 10.6, range [49.59, 96.25]